Protein AF-A0A2G4HUA2-F1 (afdb_monomer_lite)

Sequence (79 aa):
MADVTQEDVNHALEVLGLTLPVTPEALEQTRRALLHTWNPARYANLTNNPKQYMESYKKAEEMTSLIGAAYAVLAHDAA

Foldseek 3Di:
DDDLDPVLLVLLCVLLVHDPPDDPVNLVVSLVVQLVVLVLVVLVPVDPDVVSSVVSSVVSVVSNVSNVSSSVSNVVVVD

Radius of gyration: 14.67 Å; chains: 1; bounding box: 31×28×40 Å

Secondary structure (DSSP, 8-state):
-PPPPHHHHHHHHHHHT--SSPPHHHHHHHHHHHHHHT-GGGGGGS-S-HHHHHHHHHHHHHHHHHHHHHHHHHHHHT-

Structure (mmCIF, N/CA/C/O backbone):
data_AF-A0A2G4HUA2-F1
#
_entry.id   AF-A0A2G4HUA2-F1
#
loop_
_atom_site.group_PDB
_atom_site.id
_atom_site.type_symbol
_atom_site.label_atom_id
_atom_site.label_alt_id
_atom_site.label_comp_id
_atom_site.label_asym_id
_atom_site.label_entity_id
_atom_site.label_seq_id
_atom_site.pdbx_PDB_ins_code
_atom_site.Cartn_x
_atom_site.Cartn_y
_atom_site.Cartn_z
_atom_site.occupancy
_atom_site.B_iso_or_equiv
_atom_site.auth_seq_id
_atom_site.auth_comp_id
_atom_site.auth_asym_id
_atom_site.auth_atom_id
_atom_site.pdbx_PDB_model_num
ATOM 1 N N . MET A 1 1 ? -5.600 21.358 8.627 1.00 45.94 1 MET A N 1
ATOM 2 C CA . MET A 1 1 ? -5.539 19.889 8.505 1.00 45.94 1 MET A CA 1
ATOM 3 C C . MET A 1 1 ? -6.821 19.493 7.809 1.00 45.94 1 MET A C 1
ATOM 5 O O . MET A 1 1 ? -7.863 19.938 8.269 1.00 45.94 1 MET A O 1
ATOM 9 N N . ALA A 1 2 ? -6.739 18.863 6.637 1.00 59.34 2 ALA A N 1
ATOM 10 C CA . ALA A 1 2 ? -7.938 18.410 5.938 1.00 59.34 2 ALA A CA 1
ATOM 11 C C . ALA A 1 2 ? -8.595 17.315 6.785 1.00 59.34 2 ALA A C 1
ATOM 13 O O . ALA A 1 2 ? -7.890 16.447 7.296 1.00 59.34 2 ALA A O 1
ATOM 14 N N . ASP A 1 3 ? -9.900 17.431 6.987 1.00 76.12 3 ASP A N 1
ATOM 15 C CA . ASP A 1 3 ? -10.716 16.410 7.636 1.00 76.12 3 ASP A CA 1
ATOM 16 C C . ASP A 1 3 ? -10.672 15.151 6.758 1.00 76.12 3 ASP A C 1
ATOM 18 O O . ASP A 1 3 ? -10.922 15.245 5.555 1.00 76.12 3 ASP A O 1
ATOM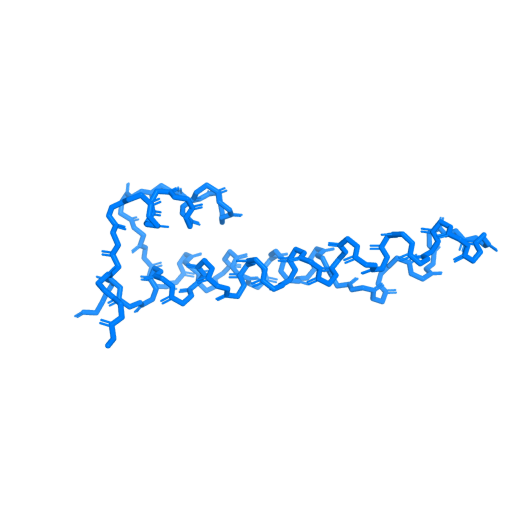 22 N N . VAL A 1 4 ? -10.255 14.013 7.319 1.00 83.12 4 VAL A N 1
ATOM 23 C CA . VAL A 1 4 ? -10.249 12.735 6.595 1.00 83.12 4 VAL A CA 1
ATOM 24 C C . VAL A 1 4 ? -11.701 12.322 6.407 1.00 83.12 4 VAL A C 1
ATOM 26 O O . VAL A 1 4 ? -12.416 12.099 7.381 1.00 83.12 4 VAL A O 1
ATOM 29 N N . THR A 1 5 ? -12.149 12.235 5.159 1.00 90.12 5 THR A N 1
ATOM 30 C CA . THR A 1 5 ? -13.541 11.897 4.864 1.00 90.12 5 THR A CA 1
ATOM 31 C C . THR A 1 5 ? -13.756 10.384 4.866 1.00 90.12 5 THR A C 1
ATOM 33 O O . THR A 1 5 ? -12.832 9.595 4.663 1.00 90.12 5 THR A O 1
ATOM 36 N N . GLN A 1 6 ? -15.010 9.947 5.014 1.00 89.19 6 GLN A N 1
ATOM 37 C CA . GLN A 1 6 ? -15.364 8.531 4.857 1.00 89.19 6 GLN A CA 1
ATOM 38 C C . GLN A 1 6 ? -15.008 7.994 3.456 1.00 89.19 6 GLN A C 1
ATOM 40 O O . GLN A 1 6 ? -14.727 6.805 3.300 1.00 89.19 6 GLN A O 1
ATOM 45 N N . GLU A 1 7 ? -15.016 8.853 2.434 1.00 92.06 7 GLU A N 1
ATOM 46 C CA . GLU A 1 7 ? -14.591 8.497 1.077 1.00 92.06 7 GLU A CA 1
ATOM 47 C C . GLU A 1 7 ? -13.090 8.185 1.032 1.00 92.06 7 GLU A C 1
ATOM 49 O O . GLU A 1 7 ? -12.704 7.180 0.434 1.00 92.06 7 GLU A O 1
ATOM 54 N N . ASP A 1 8 ? -12.263 8.962 1.739 1.00 91.88 8 ASP A N 1
ATOM 55 C CA . ASP A 1 8 ? -10.823 8.706 1.863 1.00 91.88 8 ASP A CA 1
ATOM 56 C C . ASP A 1 8 ? -10.547 7.375 2.571 1.00 91.88 8 ASP A C 1
ATOM 58 O O . ASP A 1 8 ? -9.693 6.602 2.134 1.00 91.88 8 ASP A O 1
ATOM 62 N N . VAL A 1 9 ? -11.303 7.067 3.632 1.00 92.19 9 VAL A N 1
ATOM 63 C CA . VAL A 1 9 ? -11.205 5.786 4.354 1.00 92.19 9 VAL A CA 1
ATOM 64 C C . VAL A 1 9 ? -11.591 4.619 3.447 1.00 92.19 9 VAL A C 1
ATOM 66 O O . VAL A 1 9 ? -10.852 3.639 3.352 1.00 92.19 9 VAL A O 1
ATOM 69 N N . ASN A 1 10 ? -12.716 4.723 2.736 1.00 94.50 10 ASN A N 1
ATOM 70 C CA . ASN A 1 10 ? -13.169 3.676 1.819 1.00 94.50 10 ASN A CA 1
ATOM 71 C C . ASN A 1 10 ? 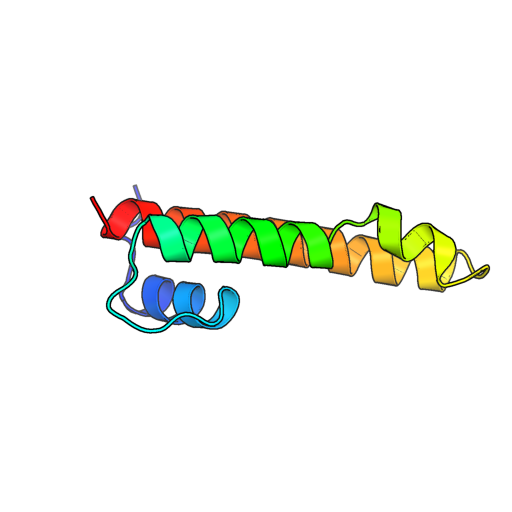-12.163 3.448 0.683 1.00 94.50 10 ASN A C 1
ATOM 73 O O . ASN A 1 10 ? -11.860 2.302 0.349 1.00 94.50 10 ASN A O 1
ATOM 77 N N . HIS A 1 11 ? -11.604 4.523 0.125 1.00 95.19 11 HIS A N 1
ATOM 78 C CA . HIS A 1 11 ? -10.572 4.420 -0.898 1.00 95.19 11 HIS A CA 1
ATOM 79 C C . HIS A 1 11 ? -9.293 3.783 -0.341 1.00 95.19 11 HIS A C 1
ATOM 81 O O . HIS A 1 11 ? -8.722 2.893 -0.968 1.00 95.19 11 HIS A O 1
ATOM 87 N N . ALA A 1 12 ? -8.865 4.160 0.865 1.00 94.94 12 ALA A N 1
ATOM 88 C CA . ALA A 1 12 ? -7.696 3.568 1.503 1.00 94.94 12 ALA A CA 1
ATOM 89 C C . ALA A 1 12 ? -7.869 2.062 1.779 1.00 94.94 12 ALA A C 1
ATOM 91 O O . ALA A 1 12 ? -6.931 1.286 1.578 1.00 94.94 12 ALA A O 1
ATOM 92 N N . LEU A 1 13 ? -9.070 1.637 2.186 1.00 95.56 13 LEU A N 1
ATOM 93 C CA . LEU A 1 13 ? -9.425 0.223 2.336 1.00 95.56 13 LEU A CA 1
ATOM 94 C C . LEU A 1 13 ? -9.337 -0.525 1.002 1.00 95.56 13 LEU A C 1
ATOM 96 O O . LEU A 1 13 ? -8.756 -1.606 0.958 1.00 95.56 13 LEU A O 1
ATOM 100 N N . GLU A 1 14 ? -9.840 0.060 -0.087 1.00 96.38 14 GLU A N 1
ATOM 101 C CA . GLU A 1 14 ? -9.750 -0.524 -1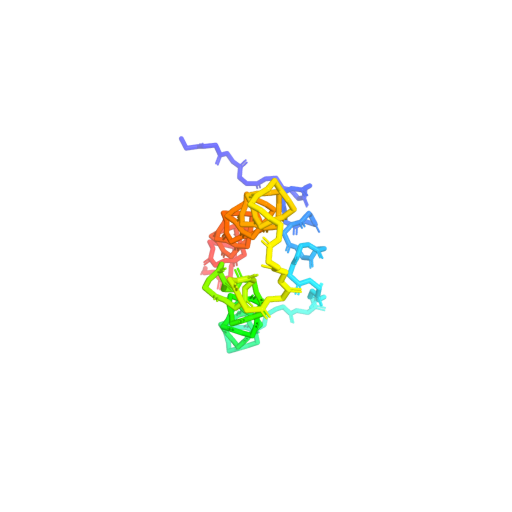.431 1.00 96.38 14 GLU A CA 1
ATOM 102 C C . GLU A 1 14 ? -8.293 -0.667 -1.895 1.00 96.38 14 GLU A C 1
ATOM 104 O O . GLU A 1 14 ? -7.883 -1.746 -2.325 1.00 96.38 14 GLU A O 1
ATOM 109 N N . VAL A 1 15 ? -7.488 0.388 -1.740 1.00 96.25 15 VAL A N 1
ATOM 110 C CA . VAL A 1 15 ? -6.064 0.400 -2.110 1.00 96.25 15 VAL A CA 1
ATOM 111 C C . VAL A 1 15 ? -5.275 -0.678 -1.372 1.00 9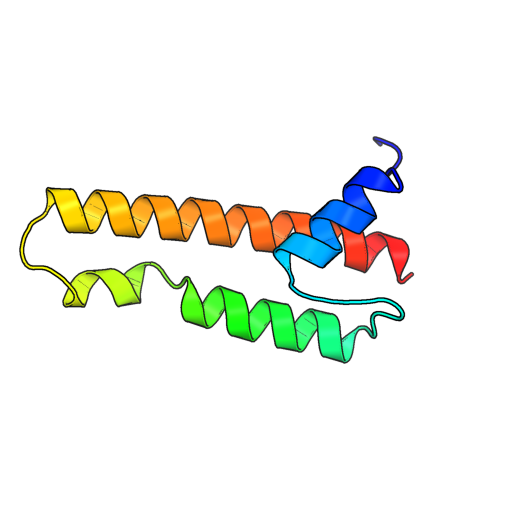6.25 15 VAL A C 1
ATOM 113 O O . VAL A 1 15 ? -4.408 -1.331 -1.960 1.00 96.25 15 VAL A O 1
ATOM 116 N N . LEU A 1 16 ? -5.555 -0.860 -0.082 1.00 95.69 16 LEU A N 1
ATOM 117 C CA . LEU A 1 16 ? -4.886 -1.862 0.741 1.00 95.69 16 LEU A CA 1
ATOM 118 C C . LEU A 1 16 ? -5.550 -3.245 0.648 1.00 95.69 16 LEU A C 1
ATOM 120 O O . LEU A 1 16 ? -4.981 -4.214 1.138 1.00 95.69 16 LEU A O 1
ATOM 124 N N . GLY A 1 17 ? -6.714 -3.368 0.007 1.00 95.38 17 GLY A N 1
ATOM 125 C CA . GLY A 1 17 ? -7.478 -4.615 -0.054 1.00 95.38 17 GLY A CA 1
ATOM 126 C C . GLY A 1 17 ? -7.955 -5.092 1.321 1.00 95.38 17 GLY A C 1
ATOM 127 O O . GLY A 1 17 ? -7.999 -6.294 1.580 1.00 95.38 17 GLY A O 1
ATOM 128 N N . LEU A 1 18 ? -8.262 -4.153 2.217 1.00 94.81 18 LEU A N 1
ATOM 129 C CA . LEU A 1 18 ? -8.694 -4.408 3.587 1.00 94.81 18 LEU A CA 1
ATOM 130 C C . LEU A 1 18 ? -10.196 -4.168 3.755 1.00 94.81 18 LEU A C 1
ATOM 132 O O . LEU A 1 18 ? -10.823 -3.420 3.011 1.00 94.81 18 LEU A O 1
ATOM 136 N N . THR A 1 19 ? -10.768 -4.776 4.789 1.00 92.44 19 THR A N 1
ATOM 137 C CA . THR A 1 19 ? -12.152 -4.548 5.224 1.00 92.44 19 THR A CA 1
ATOM 138 C C . THR A 1 19 ? -12.177 -4.243 6.715 1.00 92.44 19 THR A C 1
ATOM 140 O O . THR A 1 19 ? -11.345 -4.759 7.461 1.00 92.44 19 THR A O 1
ATOM 143 N N . LEU A 1 20 ? -13.140 -3.439 7.169 1.00 88.00 20 LEU A N 1
ATOM 144 C CA . LEU A 1 20 ? -13.303 -3.137 8.593 1.00 88.00 20 LEU A CA 1
ATOM 145 C C . LEU A 1 20 ? -13.782 -4.372 9.392 1.00 88.00 20 LEU A C 1
ATOM 147 O O . LEU A 1 20 ? -14.568 -5.163 8.863 1.00 88.00 20 LEU A O 1
ATOM 151 N N . PRO A 1 21 ? -13.380 -4.517 10.670 1.00 88.50 21 PRO A N 1
ATOM 152 C CA . PRO A 1 21 ? -12.442 -3.653 11.394 1.00 88.50 21 PRO A CA 1
ATOM 153 C C . PRO A 1 21 ? -10.983 -3.901 10.977 1.00 88.50 21 PRO A C 1
ATOM 155 O O . PRO A 1 21 ? -10.542 -5.044 10.869 1.00 88.50 21 PRO A O 1
ATOM 158 N N . VAL A 1 22 ? -10.218 -2.823 10.781 1.00 88.69 22 VAL A N 1
ATOM 159 C CA . VAL A 1 22 ? -8.782 -2.902 10.481 1.00 88.69 22 VAL A CA 1
ATOM 160 C C . VAL A 1 22 ? -7.998 -2.932 11.787 1.00 88.69 22 VAL A C 1
ATOM 162 O O . VAL A 1 22 ? -8.081 -2.004 12.587 1.00 88.69 22 VAL A O 1
ATOM 165 N N . THR A 1 23 ? -7.217 -3.990 12.008 1.00 91.75 23 THR A N 1
ATOM 166 C CA . THR A 1 23 ? -6.267 -4.039 13.126 1.00 91.75 23 THR A CA 1
ATOM 167 C C . THR A 1 23 ? -4.931 -3.410 12.717 1.00 91.75 23 THR A C 1
ATOM 169 O O . THR A 1 23 ? -4.536 -3.519 11.551 1.00 91.75 23 THR A O 1
ATOM 172 N N . PRO A 1 24 ? -4.186 -2.790 13.651 1.00 90.94 24 PRO A N 1
ATOM 173 C CA . PRO A 1 24 ? -2.878 -2.204 13.347 1.00 90.94 24 PRO A CA 1
ATOM 174 C C . PRO A 1 24 ? -1.886 -3.246 12.807 1.00 90.94 24 PRO A C 1
ATOM 176 O O . PRO A 1 24 ? -1.095 -2.952 11.913 1.00 90.94 24 PRO A O 1
ATOM 179 N N . GLU A 1 25 ? -1.963 -4.488 13.290 1.00 92.94 25 GLU A N 1
ATOM 180 C CA . GLU A 1 25 ? -1.142 -5.600 12.801 1.00 92.94 25 GLU A CA 1
ATOM 181 C C . GLU A 1 25 ? -1.481 -5.969 11.350 1.00 92.94 25 GLU A C 1
ATOM 183 O O . GLU A 1 25 ? -0.574 -6.103 10.526 1.00 92.94 25 GLU A O 1
ATOM 188 N N . ALA A 1 26 ? -2.772 -6.082 11.012 1.00 93.00 26 ALA A N 1
ATOM 189 C CA . ALA A 1 26 ? -3.208 -6.378 9.649 1.00 93.00 26 ALA A CA 1
ATOM 190 C C . ALA A 1 26 ? -2.840 -5.245 8.683 1.00 93.00 26 ALA A C 1
ATOM 192 O O . ALA A 1 26 ? -2.405 -5.511 7.559 1.00 93.00 26 ALA A O 1
ATOM 193 N N . LEU A 1 27 ? -2.958 -3.991 9.129 1.00 94.81 27 LEU A N 1
ATOM 194 C CA . LEU A 1 27 ? -2.573 -2.813 8.359 1.00 94.81 27 LEU A CA 1
ATOM 195 C C . LEU A 1 27 ? -1.072 -2.830 8.025 1.00 94.81 27 LEU A C 1
ATOM 197 O O . LEU A 1 27 ? -0.686 -2.698 6.861 1.00 94.81 27 LEU A O 1
ATOM 201 N N . GLU A 1 28 ? -0.224 -3.058 9.029 1.00 95.44 28 GLU A N 1
ATOM 202 C CA . GLU A 1 28 ? 1.231 -3.084 8.866 1.00 95.44 28 GLU A CA 1
ATOM 203 C C . GLU A 1 28 ? 1.696 -4.287 8.029 1.00 95.44 28 GLU A C 1
ATOM 205 O O . GLU A 1 28 ? 2.550 -4.150 7.145 1.00 95.44 28 GLU A O 1
ATOM 210 N N . GLN A 1 29 ? 1.111 -5.469 8.246 1.00 95.88 29 GLN A N 1
ATOM 211 C CA . GLN A 1 29 ? 1.414 -6.664 7.455 1.00 95.88 29 GLN A CA 1
ATOM 212 C C . GLN A 1 29 ? 1.059 -6.460 5.977 1.00 95.88 29 GLN A C 1
ATOM 214 O O . GLN A 1 29 ? 1.864 -6.771 5.094 1.00 95.88 29 GLN A O 1
ATOM 219 N N . THR A 1 30 ? -0.117 -5.896 5.708 1.00 95.88 30 THR A N 1
ATOM 220 C CA . THR A 1 30 ? -0.602 -5.632 4.349 1.00 95.88 30 THR A CA 1
ATOM 221 C C . THR A 1 30 ? 0.266 -4.597 3.647 1.00 95.88 30 THR A C 1
ATOM 223 O O . THR A 1 30 ? 0.727 -4.835 2.529 1.00 95.88 30 THR A O 1
ATOM 226 N N . ARG A 1 31 ? 0.606 -3.498 4.332 1.00 95.81 31 ARG A N 1
ATOM 227 C CA . ARG A 1 31 ? 1.556 -2.497 3.831 1.00 95.81 31 ARG A CA 1
ATOM 228 C C . ARG A 1 31 ? 2.881 -3.142 3.426 1.00 95.81 31 ARG A C 1
ATOM 230 O O . ARG A 1 31 ? 3.362 -2.910 2.318 1.00 95.81 31 ARG A O 1
ATOM 237 N N . ARG A 1 32 ? 3.484 -3.956 4.298 1.00 96.19 32 ARG A N 1
ATOM 238 C CA . ARG A 1 32 ? 4.770 -4.618 4.010 1.00 96.19 32 ARG A CA 1
ATOM 239 C C . ARG A 1 32 ? 4.677 -5.547 2.802 1.00 96.19 32 ARG A C 1
ATOM 241 O O . ARG A 1 32 ? 5.568 -5.521 1.954 1.00 96.19 32 ARG A O 1
ATOM 248 N N . ALA A 1 33 ? 3.607 -6.333 2.701 1.00 96.19 33 ALA A N 1
ATOM 249 C CA . ALA A 1 33 ? 3.387 -7.243 1.579 1.00 96.19 33 ALA A CA 1
ATOM 250 C C . ALA A 1 33 ? 3.223 -6.490 0.245 1.00 96.19 33 ALA A C 1
ATOM 252 O O . ALA A 1 33 ? 3.838 -6.857 -0.763 1.00 96.19 33 ALA A O 1
ATOM 253 N N . LEU A 1 34 ? 2.450 -5.401 0.242 1.00 96.06 34 LEU A N 1
ATOM 254 C CA . LEU A 1 34 ? 2.237 -4.579 -0.947 1.00 96.06 34 LEU A CA 1
ATOM 255 C C . LEU A 1 34 ? 3.517 -3.848 -1.370 1.00 96.06 34 LEU A C 1
ATOM 257 O O . LEU A 1 34 ? 3.879 -3.899 -2.543 1.00 96.06 34 LEU A O 1
ATOM 261 N N . LEU A 1 35 ? 4.264 -3.250 -0.435 1.00 94.88 35 LEU A N 1
ATOM 262 C CA . LEU A 1 35 ? 5.547 -2.602 -0.744 1.00 94.88 35 LEU A CA 1
ATOM 263 C C . LEU A 1 35 ? 6.600 -3.596 -1.245 1.00 94.88 35 LEU A C 1
ATOM 265 O O . LEU A 1 35 ? 7.409 -3.263 -2.107 1.00 94.88 35 LEU A O 1
ATOM 269 N N . HIS A 1 36 ? 6.584 -4.833 -0.743 1.00 93.31 36 HIS A N 1
ATOM 270 C CA . HIS A 1 36 ? 7.444 -5.886 -1.274 1.00 93.31 36 HIS A CA 1
ATOM 271 C C . HIS A 1 36 ? 7.075 -6.254 -2.719 1.00 93.31 36 HIS A C 1
ATOM 273 O O . HIS A 1 36 ? 7.962 -6.473 -3.546 1.00 93.31 36 HIS A O 1
ATOM 279 N N . THR A 1 37 ? 5.776 -6.305 -3.023 1.00 91.69 37 THR A N 1
ATOM 280 C CA . THR A 1 37 ? 5.252 -6.607 -4.362 1.00 91.69 37 THR A CA 1
ATOM 281 C C . THR A 1 37 ? 5.616 -5.512 -5.359 1.00 91.69 37 THR A C 1
ATOM 283 O O . THR A 1 37 ? 6.158 -5.803 -6.422 1.00 91.69 37 THR A O 1
ATOM 286 N N . TRP A 1 38 ? 5.392 -4.255 -4.978 1.00 92.62 38 TRP A N 1
ATOM 287 C CA . TRP A 1 38 ? 5.645 -3.073 -5.800 1.00 92.62 38 TRP A CA 1
ATOM 288 C C . TRP A 1 38 ? 7.069 -2.530 -5.673 1.00 92.62 38 TRP A C 1
ATOM 290 O O . TRP A 1 38 ? 7.316 -1.387 -6.032 1.00 92.62 38 TRP A O 1
ATOM 300 N N . ASN A 1 39 ? 8.030 -3.317 -5.182 1.00 87.50 39 ASN A N 1
ATOM 301 C CA . ASN A 1 39 ? 9.420 -2.875 -5.124 1.00 87.50 39 ASN A CA 1
ATOM 302 C C . ASN A 1 39 ? 9.955 -2.639 -6.558 1.00 87.50 39 ASN A C 1
ATOM 304 O O . ASN A 1 39 ? 10.110 -3.617 -7.301 1.00 87.50 39 ASN A O 1
ATOM 308 N N . PRO A 1 40 ? 10.297 -1.392 -6.948 1.00 78.19 40 PRO A N 1
ATOM 309 C CA . PRO A 1 40 ? 10.686 -1.055 -8.318 1.00 78.19 40 PRO A CA 1
ATOM 310 C C . PRO A 1 40 ? 11.899 -1.850 -8.827 1.00 78.19 40 PRO A C 1
ATOM 312 O O . PRO A 1 40 ? 11.965 -2.207 -10.004 1.00 78.19 40 PRO A O 1
ATOM 315 N N . ALA A 1 41 ? 12.825 -2.219 -7.933 1.00 80.56 41 ALA A N 1
ATOM 316 C CA . ALA A 1 41 ? 14.006 -3.009 -8.278 1.00 80.56 41 ALA A CA 1
ATOM 317 C C . ALA A 1 41 ? 13.655 -4.408 -8.813 1.00 80.56 41 ALA A C 1
ATOM 319 O O . ALA A 1 41 ? 14.415 -4.985 -9.589 1.00 80.56 41 ALA A O 1
ATOM 320 N N . ARG A 1 42 ? 12.487 -4.957 -8.452 1.00 82.25 42 ARG A N 1
ATOM 321 C CA . ARG A 1 42 ? 12.027 -6.259 -8.961 1.00 82.25 42 ARG A CA 1
ATOM 322 C C . ARG A 1 42 ? 11.700 -6.218 -10.451 1.00 82.25 42 ARG A C 1
ATOM 324 O O . ARG A 1 42 ? 11.808 -7.245 -11.115 1.00 82.25 42 ARG A O 1
ATOM 331 N N . TYR A 1 43 ? 11.344 -5.050 -10.983 1.00 73.81 43 TYR A N 1
ATOM 332 C CA . TYR A 1 43 ? 10.998 -4.884 -12.395 1.00 73.81 43 TYR A CA 1
ATOM 333 C C . TYR A 1 43 ? 12.229 -4.765 -13.301 1.00 73.81 43 TYR A C 1
ATOM 335 O O . TYR A 1 43 ? 12.115 -4.992 -14.504 1.00 73.81 43 TYR A O 1
ATOM 343 N N . ALA A 1 44 ? 13.414 -4.504 -12.734 1.00 71.12 44 ALA A N 1
ATOM 344 C CA . ALA A 1 44 ? 14.674 -4.413 -13.478 1.00 71.12 44 ALA A CA 1
ATOM 345 C C . ALA A 1 44 ? 15.059 -5.716 -14.190 1.00 71.12 44 ALA A C 1
ATOM 347 O O . ALA A 1 44 ? 15.669 -5.674 -15.252 1.00 71.12 44 ALA A O 1
ATOM 348 N N . ASN A 1 45 ? 14.645 -6.864 -13.651 1.00 69.94 45 ASN A N 1
ATOM 349 C CA . ASN A 1 45 ? 14.975 -8.177 -14.208 1.00 69.94 45 ASN A CA 1
ATOM 350 C C . ASN A 1 45 ? 13.875 -8.760 -15.113 1.00 69.94 45 ASN A C 1
ATOM 352 O O . ASN A 1 45 ? 14.017 -9.884 -15.587 1.00 69.94 45 ASN A O 1
ATOM 356 N N . LEU A 1 46 ? 12.766 -8.042 -15.334 1.00 78.06 46 LEU A N 1
ATOM 357 C CA . LEU A 1 46 ? 11.616 -8.569 -16.083 1.00 78.06 46 LEU A CA 1
ATOM 358 C C . LEU A 1 46 ? 11.681 -8.282 -17.586 1.00 78.06 46 LEU A C 1
ATOM 360 O O . LEU A 1 46 ? 10.969 -8.918 -18.360 1.00 78.06 46 LEU A O 1
ATOM 364 N N . THR A 1 47 ? 12.508 -7.330 -18.017 1.00 78.31 47 THR A N 1
ATOM 365 C CA . THR A 1 47 ? 12.613 -6.954 -19.429 1.00 78.31 47 THR A CA 1
ATOM 366 C C . THR A 1 47 ? 13.973 -6.347 -19.750 1.00 78.31 47 THR A C 1
ATOM 368 O O . THR A 1 47 ? 14.507 -5.549 -18.987 1.00 78.31 47 THR A O 1
ATOM 371 N N . ASN A 1 48 ? 14.509 -6.684 -20.925 1.00 82.75 48 ASN A N 1
ATOM 372 C CA . ASN A 1 48 ? 15.702 -6.041 -21.487 1.00 82.75 48 ASN A CA 1
ATOM 373 C C . ASN A 1 48 ? 15.352 -4.775 -22.295 1.00 82.75 48 ASN A C 1
ATOM 375 O O . ASN A 1 48 ? 16.237 -4.130 -22.854 1.00 82.75 48 ASN A O 1
ATOM 379 N N . ASN A 1 49 ? 14.063 -4.428 -22.404 1.00 88.19 49 ASN A N 1
ATOM 380 C CA . ASN A 1 49 ? 13.614 -3.226 -23.093 1.00 88.19 49 ASN A CA 1
ATOM 381 C C . ASN A 1 49 ? 13.555 -2.042 -22.108 1.00 88.19 49 ASN A C 1
ATOM 383 O O . ASN A 1 49 ? 12.703 -2.039 -21.214 1.00 88.19 49 ASN A O 1
ATOM 387 N N . PRO A 1 50 ? 14.376 -0.993 -22.293 1.00 86.12 50 PRO A N 1
ATOM 388 C CA . PRO A 1 50 ? 14.448 0.124 -21.354 1.00 86.12 50 PRO A CA 1
ATOM 389 C C . PRO A 1 50 ? 13.133 0.910 -21.237 1.00 86.12 50 PRO A C 1
ATOM 391 O O . PRO A 1 50 ? 12.847 1.448 -20.169 1.00 86.12 50 PRO A O 1
ATOM 394 N N . LYS A 1 51 ? 12.307 0.961 -22.294 1.00 89.69 51 LYS A N 1
ATOM 395 C CA . LYS A 1 51 ? 11.005 1.650 -22.243 1.00 89.69 51 LYS A CA 1
ATOM 396 C C . LYS A 1 51 ? 10.027 0.918 -21.328 1.00 89.69 51 LYS A C 1
ATOM 398 O O . LYS A 1 51 ? 9.488 1.524 -20.411 1.00 89.69 51 LYS A O 1
ATOM 403 N N . GLN A 1 52 ? 9.887 -0.392 -21.523 1.00 87.56 52 GLN A N 1
ATOM 404 C CA . GLN A 1 52 ? 9.014 -1.230 -20.695 1.00 87.56 52 GLN A CA 1
ATOM 405 C C . GLN A 1 52 ? 9.484 -1.274 -19.238 1.00 87.56 52 GLN A C 1
ATOM 407 O O . GLN A 1 52 ? 8.662 -1.273 -18.319 1.00 87.56 52 GLN A O 1
ATOM 412 N N . TYR A 1 53 ? 10.806 -1.284 -19.024 1.00 88.12 53 TYR A N 1
ATOM 413 C CA . TYR A 1 53 ? 11.383 -1.155 -17.691 1.00 88.12 53 TYR A CA 1
ATOM 414 C C . TYR A 1 53 ? 10.944 0.157 -17.035 1.00 88.12 53 TYR A C 1
ATOM 416 O O . TYR A 1 53 ? 10.401 0.128 -15.935 1.00 88.12 53 TYR A O 1
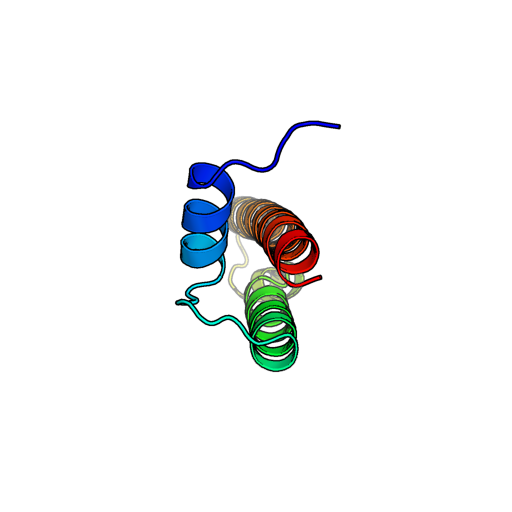ATOM 424 N N . MET A 1 54 ? 11.114 1.294 -17.720 1.00 90.06 54 MET A N 1
ATOM 425 C CA . MET A 1 54 ? 10.708 2.596 -17.185 1.00 90.06 54 MET A CA 1
ATOM 426 C C . MET A 1 54 ? 9.205 2.685 -16.908 1.00 90.06 54 MET A C 1
ATOM 428 O O . MET A 1 54 ? 8.820 3.259 -15.895 1.00 90.06 54 MET A O 1
ATOM 432 N N . GLU A 1 55 ? 8.352 2.130 -17.769 1.00 91.06 55 GLU A N 1
ATOM 433 C CA . GLU A 1 55 ? 6.900 2.097 -17.537 1.00 91.06 55 GLU A CA 1
ATOM 434 C C . GLU A 1 55 ? 6.547 1.289 -16.283 1.00 91.06 55 GLU A C 1
ATOM 436 O O . GLU A 1 55 ? 5.777 1.745 -15.439 1.00 91.06 55 GLU A O 1
ATOM 441 N N . SER A 1 56 ? 7.163 0.116 -16.121 1.00 89.81 56 SER A N 1
ATOM 442 C CA . SER A 1 56 ? 6.949 -0.738 -14.948 1.00 89.81 56 SER A CA 1
ATOM 443 C C . SER A 1 56 ? 7.487 -0.098 -13.667 1.00 89.81 56 SER A C 1
ATOM 445 O O . SER A 1 56 ? 6.834 -0.155 -12.628 1.00 89.81 56 SER A O 1
ATOM 447 N N . TYR A 1 57 ? 8.655 0.543 -13.751 1.00 90.31 57 TYR A N 1
ATOM 448 C CA . TYR A 1 57 ? 9.280 1.269 -12.649 1.00 90.31 57 TYR A CA 1
ATOM 449 C C . TYR A 1 57 ? 8.399 2.434 -12.179 1.00 90.31 57 TYR A C 1
ATOM 451 O O . TYR A 1 57 ? 8.110 2.531 -10.991 1.00 90.31 57 TYR A O 1
ATOM 459 N N . LYS A 1 5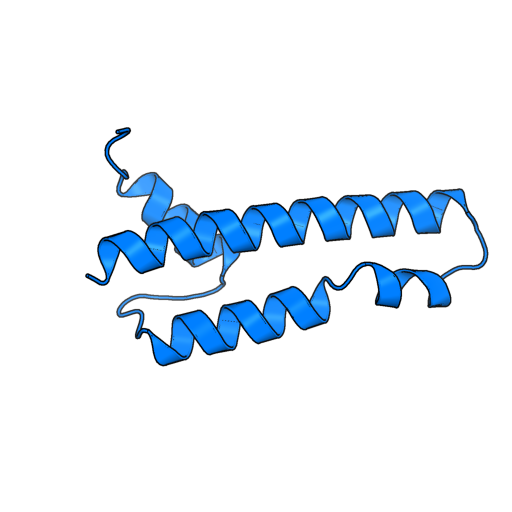8 ? 7.891 3.260 -13.104 1.00 91.50 58 LYS A N 1
ATOM 460 C CA . LYS A 1 58 ? 6.975 4.364 -12.771 1.00 91.50 58 LYS A CA 1
ATOM 461 C C . LYS A 1 58 ? 5.700 3.862 -12.106 1.00 91.50 58 LYS A C 1
ATOM 463 O O . LYS A 1 58 ? 5.330 4.363 -11.052 1.00 91.50 58 LYS A O 1
ATOM 468 N N . LYS A 1 59 ? 5.092 2.813 -12.665 1.00 92.12 59 LYS A N 1
ATOM 469 C CA . LYS A 1 59 ? 3.903 2.195 -12.071 1.00 92.12 59 LYS A CA 1
ATOM 470 C C . LYS A 1 59 ? 4.173 1.716 -10.643 1.00 92.12 59 LYS A C 1
ATOM 472 O O . LYS A 1 59 ? 3.327 1.866 -9.767 1.00 92.12 59 LYS A O 1
ATOM 477 N N . ALA A 1 60 ? 5.348 1.142 -10.400 1.00 91.94 60 ALA A N 1
ATOM 478 C CA . ALA A 1 60 ? 5.760 0.720 -9.070 1.00 91.94 60 ALA A CA 1
ATOM 479 C C . ALA A 1 60 ? 5.896 1.911 -8.104 1.00 91.94 60 ALA A C 1
ATOM 481 O O . ALA A 1 60 ? 5.361 1.856 -6.999 1.00 91.94 60 ALA A O 1
ATOM 482 N N . GLU A 1 61 ? 6.517 3.014 -8.529 1.00 93.12 61 GLU A N 1
ATOM 483 C CA . GLU A 1 61 ? 6.603 4.245 -7.729 1.00 93.12 61 GLU A CA 1
ATOM 484 C C . GLU A 1 61 ? 5.221 4.825 -7.392 1.00 93.12 61 GLU A C 1
ATOM 486 O O . GLU A 1 61 ? 4.947 5.142 -6.229 1.00 93.12 61 GLU A O 1
ATOM 491 N N . GLU A 1 62 ? 4.321 4.893 -8.375 1.00 94.75 62 GLU A N 1
ATOM 492 C CA . GLU A 1 62 ? 2.945 5.368 -8.194 1.00 94.75 62 GLU A CA 1
ATOM 493 C C . GLU A 1 62 ? 2.198 4.517 -7.160 1.00 94.75 62 GLU A C 1
ATOM 495 O O . GLU A 1 62 ? 1.620 5.049 -6.211 1.00 94.75 62 GLU A O 1
ATOM 500 N N . MET A 1 63 ? 2.287 3.189 -7.275 1.00 95.38 63 MET A N 1
ATOM 501 C CA . MET A 1 63 ? 1.645 2.273 -6.331 1.00 95.38 63 MET A CA 1
ATOM 502 C C . MET A 1 63 ? 2.238 2.382 -4.926 1.00 95.38 63 MET A C 1
ATOM 504 O O . MET A 1 63 ? 1.486 2.407 -3.955 1.00 95.38 63 MET A O 1
ATOM 508 N N . THR A 1 64 ? 3.563 2.495 -4.779 1.00 94.50 64 THR A N 1
ATOM 509 C CA . THR A 1 64 ? 4.177 2.671 -3.448 1.00 94.50 64 THR A CA 1
ATOM 510 C C . THR A 1 64 ? 3.743 3.970 -2.768 1.00 94.50 64 THR A C 1
ATOM 512 O O . THR A 1 64 ? 3.499 3.971 -1.560 1.00 94.50 64 THR A O 1
ATOM 515 N N . SER A 1 65 ? 3.573 5.049 -3.538 1.00 94.75 65 SER A N 1
ATOM 516 C CA . SER A 1 65 ? 3.059 6.329 -3.038 1.00 94.75 65 SER A CA 1
ATOM 517 C C . SER A 1 65 ? 1.599 6.210 -2.592 1.00 94.75 65 SER A C 1
ATOM 519 O O . SER A 1 65 ? 1.255 6.629 -1.486 1.00 94.75 65 SER A O 1
ATOM 521 N N . LEU A 1 66 ? 0.762 5.569 -3.413 1.00 96.38 66 LEU A N 1
ATOM 522 C CA . LEU A 1 66 ? -0.651 5.305 -3.131 1.00 96.38 66 LEU A CA 1
ATOM 523 C C . LEU A 1 66 ? -0.831 4.460 -1.853 1.00 96.38 66 LEU A C 1
ATOM 525 O O . LEU A 1 66 ? -1.617 4.818 -0.979 1.00 96.38 66 LEU A O 1
ATOM 529 N N . ILE A 1 67 ? -0.043 3.388 -1.697 1.00 96.50 67 ILE A N 1
ATOM 530 C CA . ILE A 1 67 ? -0.026 2.537 -0.493 1.00 96.50 67 ILE A CA 1
ATOM 531 C C . ILE A 1 67 ? 0.359 3.350 0.748 1.00 96.50 67 ILE A C 1
ATOM 533 O O . ILE A 1 67 ? -0.244 3.186 1.809 1.00 96.50 67 ILE A O 1
ATOM 537 N N . GLY A 1 68 ? 1.365 4.223 0.635 1.00 95.44 68 GLY A N 1
ATOM 538 C CA . GLY A 1 68 ? 1.807 5.078 1.737 1.00 95.44 68 GLY A CA 1
ATOM 539 C C . GLY A 1 68 ? 0.728 6.060 2.195 1.00 95.44 68 GLY A C 1
ATOM 540 O O . GLY A 1 68 ? 0.518 6.212 3.399 1.00 95.44 68 GLY A O 1
ATOM 541 N N . ALA A 1 69 ? 0.022 6.679 1.247 1.00 95.38 69 ALA A N 1
ATOM 542 C CA . ALA A 1 69 ? -1.087 7.585 1.530 1.00 95.38 69 ALA A CA 1
ATOM 543 C C . ALA A 1 69 ? -2.271 6.852 2.182 1.00 95.38 69 ALA A C 1
ATOM 545 O O . ALA A 1 69 ? -2.741 7.277 3.235 1.00 95.38 69 ALA A O 1
ATOM 546 N N . ALA A 1 70 ? -2.691 5.711 1.624 1.00 95.31 70 ALA A N 1
ATOM 547 C CA . ALA A 1 70 ? -3.769 4.892 2.180 1.00 95.31 70 ALA A CA 1
ATOM 548 C C . ALA A 1 70 ? -3.457 4.407 3.606 1.00 95.31 70 ALA A C 1
ATOM 550 O O . ALA A 1 70 ? -4.300 4.477 4.498 1.00 95.31 70 ALA A O 1
ATOM 551 N N . TYR A 1 71 ? -2.215 3.978 3.851 1.00 95.50 71 TYR A N 1
ATOM 552 C CA . TYR A 1 71 ? -1.766 3.621 5.195 1.00 95.50 71 TYR A CA 1
ATOM 553 C C . TYR A 1 71 ? -1.875 4.802 6.166 1.00 95.50 71 TYR A C 1
ATOM 555 O O . TYR A 1 71 ? -2.332 4.617 7.288 1.00 95.50 71 TYR A O 1
ATOM 563 N N . ALA A 1 72 ? -1.462 6.006 5.757 1.00 93.69 72 ALA A N 1
ATOM 564 C CA . ALA A 1 72 ? -1.516 7.187 6.617 1.00 93.69 72 ALA A CA 1
ATOM 565 C C . ALA A 1 72 ? -2.956 7.564 6.999 1.00 93.69 72 ALA A C 1
ATOM 567 O O . ALA A 1 72 ? -3.187 7.942 8.143 1.00 93.69 72 ALA A O 1
ATOM 568 N N . VAL A 1 73 ? -3.908 7.405 6.072 1.00 93.12 73 VAL A N 1
ATOM 569 C CA . VAL A 1 73 ? -5.345 7.600 6.327 1.00 93.12 73 VAL A CA 1
ATOM 570 C C . VAL A 1 73 ? -5.841 6.624 7.398 1.00 93.12 73 VAL A C 1
ATOM 572 O O . VAL A 1 73 ? -6.340 7.053 8.435 1.00 93.12 73 VAL A O 1
ATOM 575 N N . LEU A 1 74 ? -5.641 5.317 7.201 1.00 91.12 74 LEU A N 1
ATOM 576 C CA . LEU A 1 74 ? -6.153 4.300 8.132 1.00 91.12 74 LEU A CA 1
ATOM 577 C C . LEU A 1 74 ? -5.417 4.284 9.478 1.00 91.12 74 LEU A C 1
ATOM 579 O O . LEU A 1 74 ? -6.010 3.956 10.499 1.00 91.12 74 LEU A O 1
ATOM 583 N N . ALA A 1 75 ? -4.134 4.648 9.503 1.00 89.25 75 ALA A N 1
ATOM 584 C CA . ALA A 1 75 ? -3.369 4.763 10.743 1.00 89.25 75 ALA A CA 1
ATOM 585 C C . ALA A 1 75 ? -3.771 5.991 11.577 1.00 89.25 75 ALA A C 1
ATOM 587 O O . ALA A 1 75 ? -3.524 6.001 12.780 1.00 89.25 75 ALA A O 1
ATOM 588 N N . HIS A 1 76 ? -4.352 7.020 10.951 1.00 80.38 76 HIS A N 1
ATOM 589 C CA . HIS A 1 76 ? -4.877 8.190 11.652 1.00 80.38 76 HIS A CA 1
ATOM 590 C C . HIS A 1 76 ? -6.264 7.930 12.257 1.00 80.38 76 HIS A C 1
ATOM 592 O O . HIS A 1 76 ? -6.532 8.429 13.341 1.00 80.38 76 HIS A O 1
ATOM 598 N N . ASP A 1 77 ? -7.104 7.133 11.588 1.00 63.75 77 ASP A N 1
ATOM 599 C CA . ASP A 1 77 ? -8.461 6.774 12.043 1.00 63.75 77 ASP A CA 1
ATOM 600 C C . ASP A 1 77 ? -8.475 5.661 13.112 1.00 63.75 77 ASP A C 1
ATOM 602 O O . ASP A 1 77 ? -9.371 5.589 13.947 1.00 63.75 77 ASP A O 1
ATOM 606 N N . ALA A 1 78 ? -7.456 4.794 13.126 1.00 55.81 78 ALA A N 1
ATOM 607 C CA . ALA A 1 78 ? -7.328 3.712 14.107 1.00 55.81 78 ALA A CA 1
ATOM 608 C C . ALA A 1 78 ? -6.818 4.157 15.501 1.00 55.81 78 ALA A C 1
ATOM 610 O O . ALA A 1 78 ? -6.602 3.293 16.358 1.00 55.81 78 ALA A O 1
ATOM 611 N N . ALA A 1 79 ? -6.582 5.458 15.718 1.00 44.06 79 ALA A N 1
ATOM 612 C CA . ALA A 1 79 ? -6.049 6.048 16.954 1.00 44.06 79 ALA A CA 1
ATOM 613 C C . ALA A 1 79 ? -7.119 6.841 17.718 1.00 44.06 79 ALA A C 1
ATOM 615 O O . ALA A 1 79 ? -7.155 6.702 18.964 1.00 44.06 79 ALA A O 1
#

pLDDT: mean 88.11, std 10.99, range [44.06, 96.5]